Protein AF-A0A401FRZ7-F1 (afdb_monomer_lite)

Structure (mmCIF, N/CA/C/O backbone):
data_AF-A0A401FRZ7-F1
#
_entry.id   AF-A0A401FRZ7-F1
#
loop_
_atom_site.group_PDB
_atom_site.id
_atom_site.type_symbol
_atom_site.label_atom_id
_atom_site.label_alt_id
_atom_site.label_comp_id
_atom_site.label_asym_id
_atom_site.label_entity_id
_atom_site.label_seq_id
_atom_site.pdbx_PDB_ins_code
_atom_site.Cartn_x
_atom_site.Cartn_y
_atom_site.Cartn_z
_atom_site.occupancy
_atom_site.B_iso_or_equiv
_atom_site.auth_seq_id
_atom_site.auth_comp_id
_atom_site.auth_asym_id
_atom_site.auth_atom_id
_atom_site.pdbx_PDB_model_num
ATOM 1 N N . MET A 1 1 ? -18.615 10.855 12.761 1.00 53.75 1 MET A N 1
ATOM 2 C CA . MET A 1 1 ? -19.763 10.288 13.495 1.00 53.75 1 MET A CA 1
ATOM 3 C C . MET A 1 1 ? -20.696 9.626 12.482 1.00 53.75 1 MET A C 1
ATOM 5 O O . MET A 1 1 ? -20.768 10.148 11.378 1.00 53.75 1 MET A O 1
ATOM 9 N N . ASN A 1 2 ? -21.299 8.459 12.745 1.00 65.88 2 ASN A N 1
ATOM 10 C CA . ASN A 1 2 ? -22.330 7.917 11.853 1.00 65.88 2 ASN A CA 1
ATOM 11 C C . ASN A 1 2 ? -23.635 8.550 12.305 1.00 65.88 2 ASN A C 1
ATOM 13 O O . ASN A 1 2 ? -24.289 8.039 13.215 1.00 65.88 2 ASN A O 1
ATOM 17 N N . ASP A 1 3 ? -23.945 9.697 11.714 1.00 63.53 3 ASP A N 1
ATOM 18 C CA . ASP A 1 3 ? -25.036 10.557 12.163 1.00 63.53 3 ASP A CA 1
ATOM 19 C C . ASP A 1 3 ? -26.367 9.797 12.200 1.00 63.53 3 ASP A C 1
ATOM 21 O O . ASP A 1 3 ? -27.152 9.983 13.121 1.00 63.53 3 ASP A O 1
ATOM 25 N N . ALA A 1 4 ? -26.576 8.841 11.288 1.00 69.62 4 ALA A N 1
ATOM 26 C CA . ALA A 1 4 ? -27.778 8.012 11.259 1.00 69.62 4 ALA A CA 1
ATOM 27 C C . ALA A 1 4 ? -27.988 7.182 12.541 1.00 69.62 4 ALA A C 1
ATOM 29 O O . ALA A 1 4 ? -29.116 7.066 13.009 1.00 69.62 4 ALA A O 1
ATOM 30 N N . VAL A 1 5 ? -26.922 6.625 13.129 1.00 71.88 5 VAL A N 1
ATOM 31 C CA . VAL A 1 5 ? -27.031 5.792 14.343 1.00 71.88 5 VAL A CA 1
ATOM 32 C C . VAL A 1 5 ? -27.276 6.655 15.575 1.00 71.88 5 VAL A C 1
ATOM 34 O O . VAL A 1 5 ? -28.075 6.282 16.423 1.00 71.88 5 VAL A O 1
ATOM 37 N N . ILE A 1 6 ? -26.641 7.824 15.656 1.00 68.25 6 ILE A N 1
ATOM 38 C CA . ILE A 1 6 ? -26.799 8.734 16.800 1.00 68.25 6 ILE A CA 1
ATOM 39 C C . ILE A 1 6 ? -28.136 9.478 16.767 1.00 68.25 6 ILE A C 1
ATOM 41 O O . ILE A 1 6 ? -28.713 9.753 17.816 1.00 68.25 6 ILE A O 1
ATOM 45 N N . ILE A 1 7 ? -28.665 9.762 15.574 1.00 71.31 7 ILE A N 1
ATOM 46 C CA . ILE A 1 7 ? -30.027 10.282 15.419 1.00 71.31 7 ILE A CA 1
ATOM 47 C C . ILE A 1 7 ? -31.058 9.224 15.845 1.00 71.31 7 ILE A C 1
ATOM 49 O O . ILE A 1 7 ? -32.055 9.577 16.473 1.00 71.31 7 ILE A O 1
ATOM 53 N N . ALA A 1 8 ? -30.825 7.946 15.524 1.00 76.19 8 ALA A N 1
ATOM 54 C CA . ALA A 1 8 ? -31.737 6.851 15.856 1.00 76.19 8 ALA A CA 1
ATOM 55 C C . ALA A 1 8 ? -31.678 6.425 17.336 1.00 76.19 8 ALA A C 1
ATOM 57 O O . ALA A 1 8 ? -32.721 6.146 17.923 1.00 76.19 8 ALA A O 1
ATOM 58 N N . ASP A 1 9 ? -30.489 6.399 17.946 1.00 75.50 9 ASP A N 1
ATOM 59 C CA . ASP A 1 9 ? -30.281 6.039 19.351 1.00 75.50 9 ASP A CA 1
ATOM 60 C C . ASP A 1 9 ? -29.403 7.078 20.068 1.00 75.50 9 ASP A C 1
ATOM 62 O O . ASP A 1 9 ? -28.190 7.172 19.863 1.00 75.50 9 ASP A O 1
ATOM 66 N N . LYS A 1 10 ? -30.024 7.835 20.981 1.00 72.25 10 LYS A N 1
ATOM 67 C CA . LYS A 1 10 ? -29.353 8.856 21.804 1.00 72.25 10 LYS A CA 1
ATOM 68 C C . LYS A 1 10 ? -28.346 8.265 22.801 1.00 72.25 10 LYS A C 1
ATOM 70 O O . LYS A 1 10 ? -27.553 9.023 23.355 1.00 72.25 10 LYS A O 1
ATOM 75 N N . LYS A 1 11 ? -28.385 6.951 23.052 1.00 76.75 11 LYS A N 1
ATOM 76 C CA . LYS A 1 11 ? -27.448 6.225 23.923 1.00 76.75 11 LYS A CA 1
ATOM 77 C C . LYS A 1 11 ? -26.335 5.515 23.146 1.00 76.75 11 LYS A C 1
ATOM 79 O O . LYS A 1 11 ? -25.547 4.790 23.752 1.00 76.75 11 LYS A O 1
ATOM 84 N N . ALA A 1 12 ? -26.245 5.712 21.829 1.00 70.81 12 ALA A N 1
ATOM 85 C CA . ALA A 1 12 ? -25.250 5.039 21.007 1.00 70.81 12 ALA A CA 1
ATOM 86 C C . ALA A 1 12 ? -23.816 5.322 21.489 1.00 70.81 12 ALA A C 1
ATOM 88 O O . ALA A 1 12 ? -23.416 6.470 21.702 1.00 70.81 12 ALA A O 1
ATOM 89 N N . VAL A 1 13 ? -23.021 4.259 21.621 1.00 74.12 13 VAL A N 1
ATOM 90 C CA . VAL A 1 13 ? -21.648 4.328 22.140 1.00 74.12 13 VAL A CA 1
ATOM 91 C C . VAL A 1 13 ? -20.653 4.118 20.995 1.00 74.12 13 VAL A C 1
ATOM 93 O O . VAL A 1 13 ? -20.889 3.259 20.137 1.00 74.12 13 VAL A O 1
ATOM 96 N N . PRO A 1 14 ? -19.533 4.867 20.940 1.00 72.25 14 PRO A N 1
ATOM 97 C CA . PRO A 1 14 ? -18.500 4.656 19.935 1.00 72.25 14 PRO A CA 1
ATOM 98 C C . PRO A 1 14 ? -17.934 3.234 19.973 1.00 72.25 14 PRO A C 1
ATOM 100 O O . PRO A 1 14 ? -17.649 2.682 21.036 1.00 72.25 14 PRO A O 1
ATOM 103 N N . VAL A 1 15 ? -17.711 2.654 18.797 1.00 74.25 15 VAL A N 1
ATOM 104 C CA . VAL A 1 15 ? -17.129 1.317 18.672 1.00 74.25 15 VAL A CA 1
ATOM 105 C C . VAL A 1 15 ? -15.650 1.358 19.042 1.00 74.25 15 VAL A C 1
ATOM 107 O O . VAL A 1 15 ? -14.879 2.164 18.512 1.00 74.25 15 VAL A O 1
ATOM 110 N N . THR A 1 16 ? -15.246 0.445 19.925 1.00 76.50 16 THR A N 1
ATOM 111 C CA . THR A 1 16 ? -13.867 0.348 20.423 1.00 76.50 16 THR A CA 1
ATOM 112 C C . THR A 1 16 ? -12.890 -0.125 19.351 1.00 76.50 16 THR A C 1
ATOM 114 O O . THR A 1 16 ? -11.777 0.382 19.280 1.00 76.50 16 THR A O 1
ATOM 117 N N . HIS A 1 17 ? -13.304 -1.047 18.481 1.00 78.50 17 HIS A N 1
ATOM 118 C CA . HIS A 1 17 ? -12.471 -1.594 17.414 1.00 78.50 17 HIS A CA 1
ATOM 119 C C . HIS A 1 17 ? -13.287 -1.789 16.147 1.00 78.50 17 HIS A C 1
ATOM 121 O O . HIS A 1 17 ? -14.392 -2.326 16.180 1.00 78.50 17 HIS A O 1
ATOM 127 N N . TYR A 1 18 ? -12.720 -1.416 15.008 1.00 80.62 18 TYR A N 1
ATOM 128 C CA . TYR A 1 18 ? -13.367 -1.625 13.721 1.00 80.62 18 TYR A CA 1
ATOM 129 C C . TYR A 1 18 ? -12.354 -2.050 12.663 1.00 80.62 18 TYR A C 1
ATOM 131 O O . TYR A 1 18 ? -11.147 -1.814 12.766 1.00 80.62 18 TYR A O 1
ATOM 139 N N . ILE A 1 19 ? -12.855 -2.713 11.623 1.00 84.00 19 ILE A N 1
ATOM 140 C CA . ILE A 1 19 ? -12.061 -3.076 10.454 1.00 84.00 19 ILE A CA 1
ATOM 141 C C . ILE A 1 19 ? -12.389 -2.079 9.354 1.00 84.00 19 ILE A C 1
ATOM 143 O O . ILE A 1 19 ? -13.517 -2.015 8.869 1.00 84.00 19 ILE A O 1
ATOM 147 N N . LYS A 1 20 ? -11.386 -1.312 8.934 1.00 84.81 20 LYS A N 1
ATOM 148 C CA . LYS A 1 20 ? -11.497 -0.443 7.768 1.00 84.81 20 LYS A CA 1
ATOM 149 C C . LYS A 1 20 ? -11.024 -1.201 6.540 1.00 84.81 20 LYS A C 1
ATOM 151 O O . LYS A 1 20 ? -9.839 -1.519 6.429 1.00 84.81 20 LYS A O 1
ATOM 156 N N . SER A 1 21 ? -11.938 -1.448 5.611 1.00 88.31 21 SER A N 1
ATOM 157 C CA . SER A 1 21 ? -11.648 -2.091 4.330 1.00 88.31 21 SER A CA 1
ATOM 158 C C . SER A 1 21 ? -11.779 -1.101 3.180 1.00 88.31 21 SER A C 1
ATOM 160 O O . SER A 1 21 ? -12.708 -0.297 3.136 1.00 88.31 21 SER A O 1
ATOM 162 N N . LYS A 1 22 ? -10.848 -1.157 2.227 1.00 87.62 22 LYS A N 1
ATOM 163 C CA . LYS 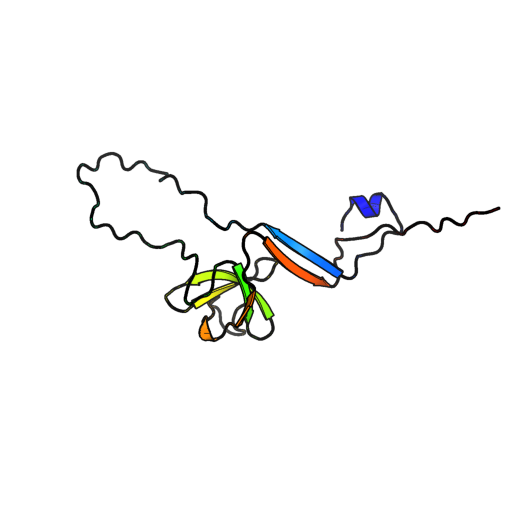A 1 22 ? -10.898 -0.372 0.989 1.00 87.62 22 LYS A CA 1
ATOM 164 C C . LYS A 1 22 ? -10.788 -1.294 -0.217 1.00 87.62 22 LYS A C 1
ATOM 166 O O . LYS A 1 22 ? -9.854 -2.092 -0.318 1.00 87.62 22 LYS A O 1
ATOM 171 N N . HIS A 1 23 ? -11.721 -1.142 -1.154 1.00 89.25 23 HIS A N 1
ATOM 172 C CA . HIS A 1 23 ? -11.638 -1.789 -2.458 1.00 89.25 23 HIS A CA 1
ATOM 173 C C . HIS A 1 23 ? -10.606 -1.071 -3.324 1.00 89.25 23 HIS A C 1
ATOM 175 O O . HIS A 1 23 ? -10.649 0.145 -3.510 1.00 89.25 23 HIS A O 1
ATOM 181 N N . ILE A 1 24 ? -9.671 -1.842 -3.863 1.00 85.31 24 ILE A N 1
ATOM 182 C CA . ILE A 1 24 ? -8.551 -1.354 -4.660 1.00 85.31 24 ILE A CA 1
ATOM 183 C C . ILE A 1 24 ? -8.671 -1.839 -6.099 1.00 85.31 24 ILE A C 1
ATOM 185 O O . ILE A 1 24 ? -9.045 -2.977 -6.388 1.00 85.31 24 ILE A O 1
ATOM 189 N N . GLN A 1 25 ? -8.290 -0.974 -7.035 1.00 76.56 25 GLN A N 1
ATOM 190 C CA . GLN A 1 25 ? -8.169 -1.380 -8.428 1.00 76.56 25 GLN A CA 1
ATOM 191 C C . GLN A 1 25 ? -6.877 -2.182 -8.622 1.00 76.56 25 GLN A C 1
ATOM 193 O O . GLN A 1 25 ? -5.768 -1.654 -8.511 1.00 76.56 25 GLN A O 1
ATOM 198 N N . THR A 1 26 ? -7.029 -3.465 -8.952 1.00 69.19 26 THR A N 1
ATOM 199 C CA . THR A 1 26 ? -5.922 -4.373 -9.302 1.00 69.19 26 THR A CA 1
ATOM 200 C C . THR A 1 26 ? -5.325 -4.068 -10.670 1.00 69.19 26 THR A C 1
ATOM 202 O O . THR A 1 26 ? 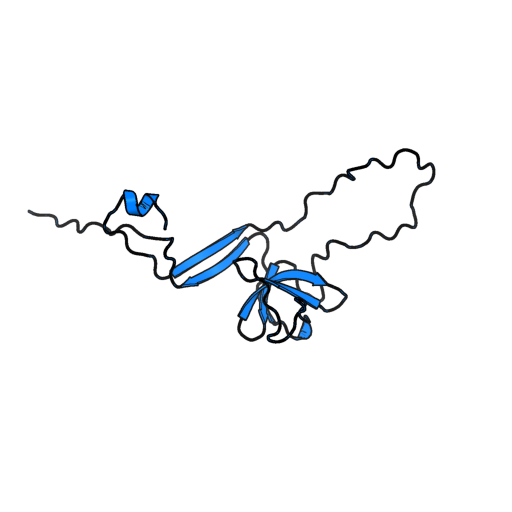-4.143 -4.308 -10.913 1.00 69.19 26 THR A O 1
ATOM 205 N N . ARG A 1 27 ? -6.144 -3.527 -11.575 1.00 69.88 27 ARG A N 1
ATOM 206 C CA . ARG A 1 27 ? -5.779 -3.153 -12.941 1.00 69.88 27 ARG A CA 1
ATOM 207 C C . ARG A 1 27 ? -6.225 -1.719 -13.183 1.00 69.88 27 ARG A C 1
ATOM 209 O O . ARG A 1 27 ? -7.318 -1.332 -12.780 1.00 69.88 27 ARG A O 1
ATOM 216 N N . LYS A 1 28 ? -5.397 -0.927 -13.861 1.00 62.91 28 LYS A N 1
ATOM 217 C CA . LYS A 1 28 ? -5.845 0.374 -14.367 1.00 62.91 28 LYS A CA 1
ATOM 218 C C . LYS A 1 28 ? -6.831 0.113 -15.511 1.00 62.91 28 LYS A C 1
ATOM 220 O O . LYS A 1 28 ? -6.590 -0.792 -16.311 1.00 62.91 28 LYS A O 1
ATOM 225 N N . ARG A 1 29 ? -7.898 0.912 -15.613 1.00 54.06 29 ARG A N 1
ATOM 226 C CA . ARG A 1 29 ? -8.727 0.968 -16.830 1.00 54.06 29 ARG A CA 1
ATOM 227 C C . ARG A 1 29 ? -7.792 1.196 -18.021 1.00 54.06 29 ARG A C 1
ATOM 229 O O . ARG A 1 29 ? -6.875 2.017 -17.916 1.00 54.06 29 ARG A O 1
ATOM 236 N N . SER A 1 30 ? -7.961 0.440 -19.103 1.00 54.22 30 SER A N 1
ATOM 237 C CA . SER A 1 30 ? -7.177 0.639 -20.322 1.00 54.22 30 SER A CA 1
ATOM 238 C C . SER A 1 30 ? -7.260 2.109 -20.723 1.00 54.22 30 SER A C 1
ATOM 240 O O . SER A 1 30 ? -8.356 2.614 -20.968 1.00 54.22 30 SER A O 1
ATOM 242 N N . LEU A 1 31 ? -6.116 2.792 -20.772 1.00 51.75 31 LEU A N 1
ATOM 243 C CA . LEU A 1 31 ? -6.018 4.078 -21.450 1.00 51.75 31 LEU A CA 1
ATOM 244 C C . LEU A 1 31 ? -6.371 3.795 -22.912 1.00 51.75 31 LEU A C 1
ATOM 246 O O . LEU A 1 31 ? -5.577 3.176 -23.616 1.00 51.75 31 LEU A O 1
ATOM 250 N N . HIS A 1 32 ? -7.569 4.184 -23.344 1.00 52.66 32 HIS A N 1
ATOM 251 C CA . HIS A 1 32 ? -7.759 4.455 -24.762 1.00 52.66 32 HIS A CA 1
ATOM 252 C C . HIS A 1 32 ? -6.808 5.615 -25.057 1.00 52.66 32 HIS A C 1
ATOM 254 O O . HIS A 1 32 ? -6.761 6.574 -24.279 1.00 52.66 32 HIS A O 1
ATOM 260 N N . GLU A 1 33 ? -5.951 5.483 -26.072 1.00 48.69 33 GLU A N 1
ATOM 261 C CA . GLU A 1 33 ? -5.091 6.598 -26.465 1.00 48.69 33 GLU A CA 1
ATOM 262 C C . GLU A 1 33 ? -6.021 7.777 -2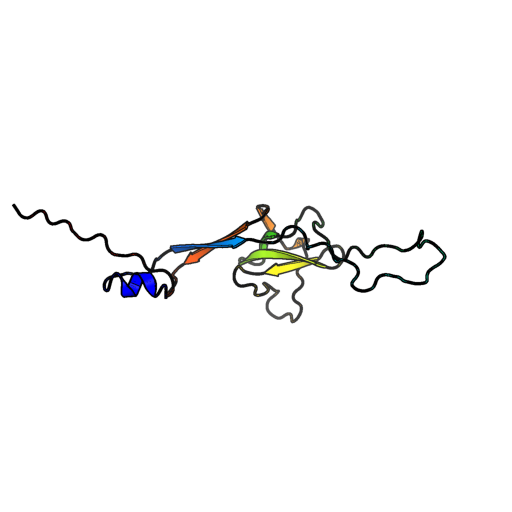6.782 1.00 48.69 33 GLU A C 1
ATOM 264 O O . GLU A 1 33 ? -6.801 7.706 -27.726 1.00 48.69 33 GLU A O 1
ATOM 269 N N . ALA A 1 34 ? -5.999 8.823 -25.943 1.00 51.88 34 ALA A N 1
ATOM 270 C CA . ALA A 1 34 ? -6.898 9.976 -26.068 1.00 51.88 34 ALA A CA 1
ATOM 271 C C . ALA A 1 34 ? -6.742 10.687 -27.426 1.00 51.88 34 ALA A C 1
ATOM 273 O O . ALA A 1 34 ? -7.635 11.393 -27.877 1.00 51.88 34 ALA A O 1
ATOM 274 N N . THR A 1 35 ? -5.617 10.451 -28.097 1.00 52.69 35 THR A N 1
ATOM 275 C CA . THR A 1 35 ? -5.351 10.820 -29.480 1.00 52.69 35 THR A CA 1
ATOM 276 C C . THR A 1 35 ? -5.165 9.555 -30.310 1.00 52.69 35 THR A C 1
ATOM 278 O O . THR A 1 35 ? -4.158 8.856 -30.184 1.00 52.69 35 THR A O 1
ATOM 281 N N . ALA A 1 36 ? -6.114 9.273 -31.207 1.00 58.97 36 ALA A N 1
ATOM 282 C CA . ALA A 1 36 ? -5.879 8.328 -32.292 1.00 58.97 36 ALA A CA 1
ATOM 283 C C . ALA A 1 36 ? -4.658 8.811 -33.088 1.00 58.97 36 ALA A C 1
ATOM 285 O O . ALA A 1 36 ? -4.590 9.980 -33.475 1.00 58.97 36 ALA A O 1
ATOM 286 N N . ARG A 1 37 ? -3.674 7.936 -33.326 1.00 60.72 37 ARG A N 1
ATOM 287 C CA . ARG A 1 37 ? -2.443 8.286 -34.057 1.00 60.72 37 ARG A CA 1
ATOM 288 C C . ARG A 1 37 ? -2.726 8.431 -35.555 1.00 60.72 37 ARG A C 1
ATOM 290 O O . ARG A 1 37 ? -2.317 7.603 -36.365 1.00 60.72 37 ARG A O 1
ATOM 297 N N . LYS A 1 38 ? -3.474 9.468 -35.923 1.00 55.50 38 LYS A N 1
ATOM 298 C CA . LYS A 1 38 ? -3.816 9.795 -37.306 1.00 55.50 38 LYS A CA 1
ATOM 299 C C . LYS A 1 38 ? -2.537 10.198 -38.051 1.00 55.50 38 LYS A C 1
ATOM 301 O O . LYS A 1 38 ? -1.800 11.060 -37.586 1.00 55.50 38 LYS A O 1
ATOM 306 N N . GLY A 1 39 ? -2.271 9.562 -39.195 1.00 64.12 39 GLY A N 1
ATOM 307 C CA . GLY A 1 39 ? -1.243 9.997 -40.154 1.00 64.12 39 GLY A CA 1
ATOM 308 C C . GLY A 1 39 ? 0.072 9.209 -40.194 1.00 64.12 39 GLY A C 1
ATOM 309 O O . GLY A 1 39 ? 0.945 9.554 -40.988 1.00 64.12 39 GLY A O 1
ATOM 310 N N . ARG A 1 40 ? 0.254 8.139 -39.407 1.00 62.94 40 ARG A N 1
ATOM 311 C CA . ARG A 1 40 ? 1.503 7.359 -39.459 1.00 62.94 40 ARG A CA 1
ATOM 312 C C . ARG A 1 40 ? 1.405 6.178 -40.427 1.00 62.94 40 ARG A C 1
ATOM 314 O O . ARG A 1 40 ? 0.676 5.230 -40.169 1.00 62.94 40 ARG A O 1
ATOM 321 N N . LYS A 1 41 ? 2.183 6.226 -41.515 1.00 68.94 41 LYS A N 1
ATOM 322 C CA . LYS A 1 41 ? 2.203 5.196 -42.574 1.00 68.94 41 LYS A CA 1
ATOM 323 C C . LYS A 1 41 ? 3.025 3.942 -42.230 1.00 68.94 41 LYS A C 1
ATOM 325 O O . LYS A 1 41 ? 2.873 2.927 -42.894 1.00 68.94 41 LYS A O 1
ATOM 330 N N . ILE A 1 42 ? 3.884 3.995 -41.203 1.00 70.38 42 ILE A N 1
ATOM 331 C CA . ILE A 1 42 ? 4.803 2.899 -40.846 1.00 70.38 42 ILE A CA 1
ATOM 332 C C . ILE A 1 42 ? 4.482 2.366 -39.436 1.00 70.38 42 ILE A C 1
ATOM 334 O O . ILE A 1 42 ? 4.426 3.160 -38.486 1.00 70.38 42 ILE A O 1
ATOM 338 N N . PRO A 1 43 ? 4.295 1.040 -39.268 1.00 66.69 43 PRO A N 1
ATOM 339 C CA . PRO A 1 43 ? 4.009 0.428 -37.975 1.00 66.69 43 PRO A CA 1
ATOM 340 C C . PRO A 1 43 ? 5.216 0.521 -37.036 1.00 66.69 43 PRO A C 1
ATOM 342 O O . PRO A 1 43 ? 6.358 0.272 -37.418 1.00 66.69 43 PRO A O 1
ATOM 345 N N . ASN A 1 44 ? 4.965 0.843 -35.767 1.00 63.81 44 ASN A N 1
ATOM 346 C CA . ASN A 1 44 ? 6.019 1.062 -34.779 1.00 63.81 44 ASN A CA 1
ATOM 347 C C . ASN A 1 44 ? 6.515 -0.272 -34.186 1.00 63.81 44 ASN A C 1
ATOM 349 O O . ASN A 1 44 ? 6.244 -0.584 -33.029 1.00 63.81 44 ASN A O 1
ATOM 353 N N . ARG A 1 45 ? 7.216 -1.080 -34.994 1.00 72.69 45 ARG A N 1
ATOM 354 C CA . ARG A 1 45 ? 7.683 -2.428 -34.609 1.00 72.69 45 ARG A CA 1
ATOM 355 C C . ARG A 1 45 ? 8.762 -2.424 -33.518 1.00 72.69 45 ARG A C 1
ATOM 357 O O . ARG A 1 45 ? 8.856 -3.378 -32.759 1.00 72.69 45 ARG A O 1
ATOM 364 N N . THR A 1 46 ? 9.543 -1.351 -33.408 1.00 75.62 46 THR A N 1
ATOM 365 C CA . THR A 1 46 ? 10.691 -1.249 -32.486 1.00 75.62 46 THR A CA 1
ATOM 366 C C . THR A 1 46 ? 10.403 -0.439 -31.220 1.00 75.62 46 THR A C 1
ATOM 368 O O . THR A 1 46 ? 11.264 -0.324 -30.348 1.00 75.62 46 THR A O 1
ATOM 371 N N . GLN A 1 47 ? 9.205 0.143 -31.076 1.00 63.00 47 GLN A N 1
ATOM 372 C CA . GLN A 1 47 ? 8.909 0.999 -29.927 1.00 63.00 47 GLN A CA 1
ATOM 373 C C . GLN A 1 47 ? 8.819 0.171 -28.641 1.00 63.00 47 GLN A C 1
ATOM 375 O O . GLN A 1 47 ? 7.838 -0.535 -28.398 1.00 63.00 47 GLN A O 1
ATOM 380 N N . LYS A 1 48 ? 9.811 0.335 -27.762 1.00 65.31 48 LYS A N 1
ATOM 381 C CA . LYS A 1 48 ? 9.786 -0.226 -26.411 1.00 65.31 48 LYS A CA 1
ATOM 382 C C . LYS A 1 48 ? 8.620 0.385 -25.631 1.00 65.31 48 LYS A C 1
ATOM 384 O O . LYS A 1 48 ? 8.595 1.587 -25.357 1.00 65.31 48 LYS A O 1
ATOM 389 N N . ARG A 1 49 ? 7.630 -0.434 -25.266 1.00 61.59 49 ARG A N 1
ATOM 390 C CA . ARG A 1 49 ? 6.553 0.007 -24.371 1.00 61.59 49 ARG A CA 1
ATOM 391 C C . ARG A 1 49 ? 7.144 0.242 -22.984 1.00 61.59 49 ARG A C 1
ATOM 393 O O . ARG A 1 49 ? 7.643 -0.693 -22.363 1.00 61.59 49 ARG A O 1
ATOM 400 N N . ASN A 1 50 ? 7.063 1.471 -22.479 1.00 64.25 50 ASN A N 1
ATOM 401 C CA . ASN A 1 50 ? 7.397 1.730 -21.081 1.00 64.25 50 ASN A CA 1
ATOM 402 C C . ASN A 1 50 ? 6.411 0.973 -20.185 1.00 64.25 50 ASN A C 1
ATOM 404 O O . ASN A 1 50 ? 5.197 1.174 -20.278 1.00 64.25 50 ASN A O 1
ATOM 408 N N . CYS A 1 51 ? 6.934 0.125 -19.300 1.00 67.44 51 CYS A N 1
ATOM 409 C CA . CYS A 1 51 ? 6.172 -0.628 -18.307 1.00 67.44 51 CYS A CA 1
ATOM 410 C C . CYS A 1 51 ? 5.697 0.287 -17.164 1.00 67.44 51 CYS A C 1
ATOM 412 O O . CYS A 1 51 ? 5.983 0.061 -15.995 1.00 67.44 51 CYS A O 1
ATOM 414 N N . LYS A 1 52 ? 4.927 1.333 -17.498 1.00 66.50 52 LYS A N 1
ATOM 415 C CA . LYS A 1 52 ? 4.426 2.348 -16.551 1.00 66.50 52 LYS A CA 1
ATOM 416 C C . LYS A 1 52 ? 3.587 1.758 -15.402 1.00 66.50 52 LYS A C 1
ATOM 418 O O . LYS A 1 52 ? 3.338 2.442 -14.418 1.00 66.50 52 LYS A O 1
ATOM 423 N N . ASN A 1 53 ? 3.162 0.498 -15.514 1.00 69.94 53 ASN A N 1
ATOM 424 C CA . ASN A 1 53 ? 2.329 -0.203 -14.543 1.00 69.94 53 ASN A CA 1
ATOM 425 C C . ASN A 1 53 ? 2.997 -1.503 -14.077 1.00 69.94 53 ASN A C 1
ATOM 427 O O . ASN A 1 53 ? 2.540 -2.595 -14.408 1.00 69.94 53 ASN A O 1
ATOM 431 N N . VAL A 1 54 ? 4.076 -1.391 -13.304 1.00 84.75 54 VAL A N 1
ATOM 432 C CA . VAL A 1 54 ? 4.665 -2.553 -12.625 1.00 84.75 54 VAL A CA 1
ATOM 433 C C . VAL A 1 54 ? 3.675 -3.042 -11.559 1.00 84.75 54 VAL A C 1
ATOM 435 O O . VAL A 1 54 ? 3.322 -2.299 -10.636 1.00 84.75 54 VAL A O 1
ATOM 438 N N . SER A 1 55 ? 3.171 -4.267 -11.729 1.00 86.56 55 SER A N 1
ATOM 439 C CA . SER A 1 55 ? 2.231 -4.922 -10.806 1.00 86.56 55 SER A CA 1
ATOM 440 C C . SER A 1 55 ? 2.930 -5.803 -9.776 1.00 86.56 55 SER A C 1
ATOM 442 O O . SER A 1 55 ? 2.366 -6.047 -8.712 1.00 86.56 55 SER A O 1
ATOM 444 N N . ALA A 1 56 ? 4.146 -6.260 -10.076 1.00 91.38 56 ALA A N 1
ATOM 445 C CA . ALA A 1 56 ? 4.967 -7.068 -9.192 1.00 91.38 56 ALA A CA 1
ATOM 446 C C . ALA A 1 56 ? 6.457 -6.787 -9.422 1.00 91.38 56 ALA A C 1
ATOM 448 O O . ALA A 1 56 ? 6.874 -6.544 -10.554 1.00 91.38 56 ALA A O 1
ATOM 449 N N . LEU A 1 57 ? 7.250 -6.832 -8.354 1.00 93.31 57 LEU A N 1
ATOM 450 C CA . LEU A 1 57 ? 8.697 -6.638 -8.386 1.00 93.31 57 LEU A CA 1
ATOM 451 C C . LEU A 1 57 ? 9.351 -7.467 -7.277 1.00 93.31 57 LEU A C 1
ATOM 453 O O . LEU A 1 57 ? 8.953 -7.372 -6.120 1.00 93.31 57 LEU A O 1
ATOM 457 N N . LYS A 1 58 ? 10.363 -8.274 -7.624 1.00 93.12 58 LYS A N 1
ATOM 458 C CA . LYS A 1 58 ? 11.131 -9.108 -6.674 1.00 93.12 58 LYS A CA 1
ATOM 459 C C . LYS A 1 58 ? 10.254 -9.934 -5.713 1.00 93.12 58 LYS A C 1
ATOM 461 O O . LYS A 1 58 ? 10.506 -9.983 -4.517 1.00 93.12 58 LYS A O 1
ATOM 466 N N . GLY A 1 59 ? 9.190 -10.547 -6.234 1.00 93.00 59 GLY A N 1
ATOM 467 C CA . GLY A 1 59 ? 8.263 -11.374 -5.448 1.00 93.00 59 GLY A CA 1
ATOM 468 C C . GLY A 1 59 ? 7.185 -10.602 -4.677 1.00 93.00 59 GLY A C 1
ATOM 469 O O . GLY A 1 59 ? 6.219 -11.220 -4.230 1.00 93.00 59 GLY A O 1
ATOM 470 N N . PHE A 1 60 ? 7.287 -9.275 -4.583 1.00 94.7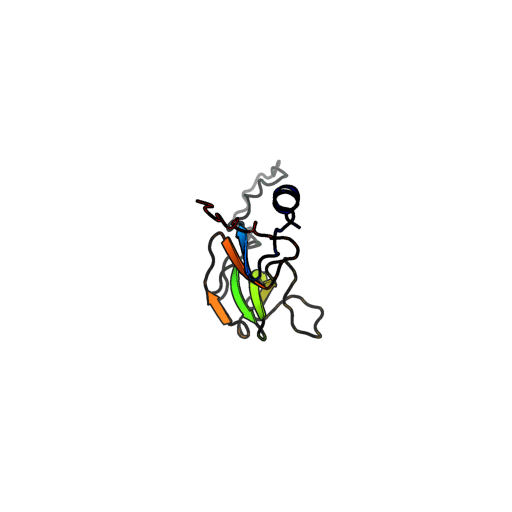5 60 PHE A N 1
ATOM 471 C CA . PHE A 1 60 ? 6.232 -8.414 -4.052 1.00 94.75 60 PHE A CA 1
ATOM 472 C C . PHE A 1 60 ? 5.224 -8.067 -5.137 1.00 94.75 60 PHE A C 1
ATOM 474 O O . PHE A 1 60 ? 5.583 -7.918 -6.307 1.00 94.75 60 PHE A O 1
ATOM 481 N N . ARG A 1 61 ? 3.966 -7.885 -4.747 1.00 93.06 61 ARG A N 1
ATOM 482 C CA . ARG A 1 61 ? 2.880 -7.422 -5.611 1.00 93.06 61 ARG A CA 1
ATOM 483 C C . ARG A 1 61 ? 2.350 -6.086 -5.118 1.00 93.06 61 ARG A C 1
ATOM 485 O O . ARG A 1 61 ? 2.501 -5.714 -3.955 1.00 93.06 61 ARG A O 1
ATOM 492 N N . ARG A 1 62 ? 1.743 -5.330 -6.029 1.00 91.06 62 ARG A N 1
ATOM 493 C CA . ARG A 1 62 ? 1.012 -4.125 -5.650 1.00 91.06 62 ARG A CA 1
ATOM 494 C C . ARG A 1 62 ? -0.078 -4.524 -4.658 1.00 91.06 62 ARG A C 1
ATOM 496 O O . ARG A 1 62 ? -0.783 -5.500 -4.883 1.00 91.06 62 ARG A O 1
ATOM 503 N N . TRP A 1 63 ? -0.199 -3.726 -3.613 1.00 93.62 63 TRP A N 1
ATOM 504 C CA . TRP A 1 63 ? -1.107 -3.857 -2.488 1.00 93.62 63 TRP A CA 1
ATOM 505 C C . TRP A 1 63 ? -0.799 -4.979 -1.509 1.00 93.62 63 TRP A C 1
ATOM 507 O O . TRP A 1 63 ? -1.567 -5.136 -0.567 1.00 93.62 63 TRP A O 1
ATOM 517 N N . ASP A 1 64 ? 0.330 -5.684 -1.642 1.00 94.75 64 ASP A N 1
ATOM 518 C CA . ASP A 1 64 ? 0.811 -6.556 -0.566 1.00 94.75 64 ASP A CA 1
ATOM 519 C C . ASP A 1 64 ? 0.833 -5.779 0.757 1.00 94.75 64 ASP A C 1
ATOM 521 O O . ASP A 1 64 ? 1.331 -4.646 0.817 1.00 94.75 64 ASP A O 1
ATOM 525 N N . THR A 1 65 ? 0.297 -6.398 1.808 1.00 95.88 65 THR A N 1
ATOM 526 C CA . THR A 1 65 ? 0.454 -5.894 3.168 1.00 95.88 65 THR A CA 1
ATOM 527 C C . THR A 1 65 ? 1.872 -6.184 3.605 1.00 95.88 65 THR A C 1
ATOM 529 O O . THR A 1 65 ? 2.346 -7.327 3.578 1.00 95.88 65 THR A O 1
ATOM 532 N N . VAL A 1 66 ? 2.550 -5.136 4.036 1.00 96.69 66 VAL A N 1
ATOM 533 C CA . VAL A 1 66 ? 3.953 -5.180 4.398 1.00 96.69 66 VAL A CA 1
ATOM 534 C C . VAL A 1 66 ? 4.198 -4.492 5.725 1.00 96.69 66 VAL A C 1
ATOM 536 O O . VAL A 1 66 ? 3.468 -3.585 6.126 1.00 96.69 66 VAL A O 1
ATOM 539 N N . ARG A 1 67 ? 5.272 -4.909 6.390 1.00 96.38 67 ARG A N 1
ATOM 540 C CA . ARG A 1 67 ? 5.816 -4.244 7.566 1.00 96.38 67 ARG A CA 1
ATOM 541 C C . ARG A 1 67 ? 7.118 -3.547 7.205 1.00 96.38 67 ARG A C 1
ATOM 543 O O . ARG A 1 67 ? 8.016 -4.148 6.612 1.00 96.38 67 ARG A O 1
ATOM 550 N N . TYR A 1 68 ? 7.229 -2.284 7.594 1.00 95.38 68 TYR A N 1
ATOM 551 C CA . TYR A 1 68 ? 8.435 -1.485 7.439 1.00 95.38 68 TYR A CA 1
ATOM 552 C C . TYR A 1 68 ? 8.640 -0.621 8.683 1.00 95.38 68 TYR A C 1
ATOM 554 O O . TYR A 1 68 ? 7.764 0.155 9.053 1.00 95.38 68 TYR A O 1
ATOM 562 N N . LYS A 1 69 ? 9.798 -0.768 9.344 1.00 91.94 69 LYS A N 1
ATOM 563 C CA . LYS A 1 69 ? 10.146 -0.037 10.581 1.00 91.94 69 LYS A CA 1
ATOM 564 C C . LYS A 1 69 ? 9.046 -0.075 11.658 1.00 91.94 69 LYS A C 1
ATOM 566 O O . LYS A 1 69 ? 8.689 0.949 12.225 1.00 91.94 69 LYS A O 1
ATOM 571 N N . GLY A 1 70 ? 8.474 -1.256 11.894 1.00 91.88 70 GLY A N 1
ATOM 572 C CA . GLY A 1 70 ? 7.406 -1.460 12.882 1.00 91.88 70 GLY A CA 1
ATOM 573 C C . GLY A 1 70 ? 6.008 -1.020 12.430 1.00 91.88 70 GLY A C 1
ATOM 574 O O . GLY A 1 70 ? 5.029 -1.435 13.036 1.00 91.88 70 GLY A O 1
ATOM 575 N N . GLN A 1 71 ? 5.886 -0.269 11.334 1.00 93.44 71 GLN A N 1
ATOM 576 C CA . GLN A 1 71 ? 4.594 0.155 10.798 1.00 93.44 71 GLN A CA 1
ATOM 577 C C . GLN A 1 71 ? 4.082 -0.836 9.754 1.00 93.44 71 GLN A C 1
ATOM 579 O O . GLN A 1 71 ? 4.853 -1.360 8.945 1.00 93.44 71 GLN A O 1
ATOM 584 N N . THR A 1 72 ? 2.773 -1.075 9.766 1.00 95.00 72 THR A N 1
ATOM 585 C CA . THR A 1 72 ? 2.092 -1.898 8.761 1.00 95.00 72 THR A CA 1
ATOM 586 C C . THR A 1 72 ? 1.443 -0.991 7.723 1.00 95.00 72 THR A C 1
ATOM 588 O O . THR A 1 72 ? 0.807 0.000 8.072 1.00 95.00 72 THR A O 1
ATOM 591 N N . GLY A 1 73 ? 1.602 -1.329 6.449 1.00 95.00 73 GLY A N 1
ATOM 592 C CA . GLY A 1 73 ? 0.979 -0.611 5.345 1.00 95.00 73 GLY A CA 1
ATOM 593 C C . GLY A 1 73 ? 0.904 -1.461 4.087 1.00 95.00 73 GLY A C 1
ATOM 594 O O . GLY A 1 73 ? 1.145 -2.667 4.117 1.00 95.00 73 GLY A O 1
ATOM 595 N N . PHE A 1 74 ? 0.586 -0.819 2.971 1.00 95.56 74 PHE A N 1
ATOM 596 C CA . PHE A 1 74 ? 0.302 -1.481 1.703 1.00 95.56 74 PHE A CA 1
ATOM 597 C C . PHE A 1 74 ? 1.183 -0.923 0.589 1.00 95.56 74 PHE A C 1
ATOM 599 O O . PHE A 1 74 ? 1.373 0.292 0.490 1.00 95.56 74 PHE A O 1
ATOM 606 N N . ILE A 1 75 ? 1.704 -1.788 -0.284 1.00 95.12 75 ILE A N 1
ATOM 607 C CA . ILE A 1 75 ? 2.503 -1.339 -1.434 1.00 95.12 75 ILE A CA 1
ATOM 608 C C . ILE A 1 75 ? 1.604 -0.633 -2.460 1.00 95.12 75 ILE A C 1
ATOM 610 O O . ILE A 1 75 ? 0.832 -1.280 -3.159 1.00 95.12 75 ILE A O 1
ATOM 614 N N . SER A 1 76 ? 1.729 0.679 -2.644 1.00 92.81 76 SER A N 1
ATOM 615 C CA . SER A 1 76 ? 0.932 1.404 -3.650 1.00 92.81 76 SER A CA 1
ATOM 616 C C . SER A 1 76 ? 1.528 1.322 -5.061 1.00 92.81 76 SER A C 1
ATOM 618 O O . SER A 1 76 ? 0.809 1.394 -6.064 1.00 92.81 76 SER A O 1
ATOM 620 N N . GLY A 1 77 ? 2.841 1.114 -5.168 1.00 92.31 77 GLY A N 1
ATOM 621 C CA . GLY A 1 77 ? 3.534 0.989 -6.444 1.00 92.31 77 GLY A CA 1
ATOM 622 C C . GLY A 1 77 ? 5.024 0.711 -6.300 1.00 92.31 77 GLY A C 1
ATOM 623 O O . GLY A 1 77 ? 5.582 0.744 -5.205 1.00 92.31 77 GLY A O 1
ATOM 624 N N . PHE A 1 78 ? 5.669 0.454 -7.435 1.00 93.25 78 PHE A N 1
ATOM 625 C CA . PHE A 1 78 ? 7.099 0.173 -7.521 1.00 93.25 78 PHE A CA 1
ATOM 626 C C . PHE A 1 78 ? 7.831 1.289 -8.256 1.00 93.25 78 PHE A C 1
ATOM 628 O O . PHE A 1 78 ? 7.255 1.958 -9.115 1.00 93.25 78 PHE A O 1
ATOM 635 N N . THR A 1 79 ? 9.104 1.471 -7.922 1.00 91.25 79 THR A N 1
ATOM 636 C CA . THR A 1 79 ? 9.993 2.420 -8.592 1.00 91.25 79 THR A CA 1
ATOM 637 C C . THR A 1 79 ? 11.390 1.826 -8.745 1.00 91.25 79 THR A C 1
ATOM 639 O O . THR A 1 79 ? 11.892 1.127 -7.858 1.00 91.25 79 THR A O 1
ATOM 642 N N . GLY A 1 80 ? 12.010 2.076 -9.898 1.00 89.06 80 GLY A N 1
ATOM 643 C CA . GLY A 1 80 ? 13.281 1.460 -10.270 1.00 89.06 80 GLY A CA 1
ATOM 644 C C . GLY A 1 80 ? 13.222 -0.071 -10.253 1.00 89.06 80 GLY A C 1
ATOM 645 O O . GLY A 1 80 ? 12.206 -0.680 -10.583 1.00 89.06 80 GLY A O 1
ATOM 646 N N . THR A 1 81 ? 14.334 -0.695 -9.867 1.00 91.38 81 THR A N 1
ATOM 647 C CA . THR A 1 81 ? 14.513 -2.158 -9.878 1.00 91.38 81 THR A CA 1
ATOM 648 C C . THR A 1 81 ? 14.370 -2.806 -8.500 1.00 91.38 81 THR A C 1
ATOM 650 O O . THR A 1 81 ? 14.287 -4.029 -8.396 1.00 91.38 81 THR A O 1
ATOM 653 N N . SER A 1 82 ? 14.363 -2.018 -7.423 1.00 94.25 82 SER A N 1
ATOM 654 C CA . SER A 1 82 ? 14.452 -2.533 -6.048 1.00 94.25 82 SER A CA 1
ATOM 655 C C . SER A 1 82 ? 13.693 -1.713 -5.006 1.00 94.25 82 SER A C 1
ATOM 657 O O . SER A 1 82 ? 13.848 -1.975 -3.815 1.00 94.25 82 SER A O 1
ATOM 659 N N . SER A 1 83 ? 12.883 -0.737 -5.417 1.00 95.25 83 SER A N 1
ATOM 660 C CA . SER A 1 83 ? 12.179 0.153 -4.493 1.00 95.25 83 SER A CA 1
ATOM 661 C C . SER A 1 83 ? 10.666 0.129 -4.699 1.00 95.25 83 SER A C 1
ATOM 663 O O . SER A 1 83 ? 10.150 -0.213 -5.764 1.00 95.25 83 SER A O 1
ATOM 665 N N . CYS A 1 84 ? 9.944 0.504 -3.651 1.00 95.69 84 CYS A N 1
ATOM 666 C CA . CYS A 1 84 ? 8.493 0.594 -3.630 1.00 95.69 84 CYS A CA 1
ATOM 667 C C . CYS A 1 84 ? 8.017 1.827 -2.864 1.00 95.69 84 CYS A C 1
ATOM 669 O O . CYS A 1 84 ? 8.795 2.512 -2.199 1.00 95.69 84 CYS A O 1
ATOM 671 N N . TYR A 1 85 ? 6.724 2.096 -2.968 1.00 95.75 85 TYR A N 1
ATOM 672 C CA . TYR A 1 85 ? 6.012 3.055 -2.142 1.00 95.75 85 TYR A CA 1
ATOM 673 C C . TYR A 1 85 ? 5.052 2.305 -1.230 1.00 95.75 85 TYR A C 1
ATOM 675 O O . TYR A 1 85 ? 4.358 1.398 -1.688 1.00 95.75 85 TYR A O 1
ATOM 683 N N . ILE A 1 86 ? 4.997 2.706 0.037 1.00 96.06 86 ILE A N 1
ATOM 684 C CA . ILE A 1 86 ? 4.126 2.107 1.048 1.00 96.06 86 ILE A CA 1
ATOM 685 C C . ILE A 1 86 ? 3.181 3.192 1.552 1.00 96.06 86 ILE A C 1
ATOM 687 O O . ILE A 1 86 ? 3.631 4.304 1.833 1.00 96.06 86 ILE A O 1
ATOM 691 N N . VAL A 1 87 ? 1.892 2.878 1.654 1.00 94.94 87 VAL A N 1
ATOM 692 C CA . VAL A 1 87 ? 0.864 3.772 2.201 1.00 94.94 87 VAL A CA 1
ATOM 693 C C . VAL A 1 87 ? 0.128 3.124 3.371 1.00 94.94 87 VAL A C 1
ATOM 695 O O . VAL A 1 87 ? -0.009 1.901 3.410 1.00 94.94 87 VAL A O 1
ATOM 698 N N . ASN A 1 88 ? -0.341 3.929 4.322 1.00 92.69 88 ASN A N 1
ATOM 699 C CA . ASN A 1 88 ? -1.292 3.481 5.343 1.00 92.69 88 ASN A CA 1
ATOM 700 C C . ASN A 1 88 ? -2.705 3.319 4.733 1.00 92.69 88 ASN A C 1
ATOM 702 O O . ASN A 1 88 ? -2.916 3.579 3.543 1.00 92.69 88 ASN A O 1
ATOM 706 N N . VAL A 1 89 ? -3.690 2.897 5.536 1.00 87.88 89 VAL A N 1
ATOM 707 C CA . VAL A 1 89 ? -5.082 2.786 5.062 1.00 87.88 89 VAL A CA 1
ATOM 708 C C . VAL A 1 89 ? -5.679 4.138 4.655 1.00 87.88 89 VAL A C 1
ATOM 710 O O . VAL A 1 89 ? -6.550 4.165 3.789 1.00 87.88 89 VAL A O 1
ATOM 713 N N . GLU A 1 90 ? -5.210 5.261 5.203 1.00 86.81 90 GLU A N 1
ATOM 714 C CA . GLU A 1 90 ? -5.672 6.609 4.836 1.00 86.81 90 GLU A CA 1
ATOM 715 C C . GLU A 1 90 ? -5.101 7.110 3.503 1.00 86.81 90 GLU A C 1
ATOM 717 O O . GLU A 1 90 ? -5.742 7.912 2.828 1.00 86.81 90 GLU A O 1
ATOM 722 N N . GLY A 1 91 ? -3.985 6.541 3.045 1.00 88.25 91 GLY A N 1
ATOM 723 C CA . GLY A 1 91 ? -3.294 6.920 1.813 1.00 88.25 91 GLY A CA 1
ATOM 724 C C . GLY A 1 91 ? -2.002 7.713 2.036 1.00 88.25 91 GLY A C 1
ATOM 725 O O . GLY A 1 91 ? -1.329 8.055 1.060 1.00 88.25 91 GLY A O 1
ATOM 726 N N . ASP A 1 92 ? -1.613 7.963 3.287 1.00 92.56 92 ASP A N 1
ATOM 727 C CA . ASP A 1 92 ? -0.359 8.636 3.617 1.00 92.56 92 ASP A CA 1
ATOM 728 C C . ASP A 1 92 ? 0.833 7.708 3.437 1.00 92.56 92 ASP A C 1
ATOM 730 O O . ASP A 1 92 ? 0.784 6.515 3.738 1.00 92.56 92 ASP A O 1
ATOM 734 N N . TYR A 1 93 ? 1.946 8.275 2.978 1.00 95.06 93 TYR A N 1
ATOM 735 C CA . TYR A 1 93 ? 3.155 7.509 2.708 1.00 95.06 93 TYR A CA 1
ATOM 736 C C . TYR A 1 93 ? 3.911 7.156 3.989 1.00 95.06 93 TYR A C 1
ATOM 738 O O . TYR A 1 93 ? 4.369 8.039 4.717 1.00 95.06 93 TYR A O 1
ATOM 746 N N . ILE A 1 94 ? 4.175 5.863 4.171 1.00 94.19 94 ILE A N 1
ATOM 747 C CA . ILE A 1 94 ? 5.101 5.358 5.183 1.00 94.19 94 ILE A CA 1
ATOM 748 C C . ILE A 1 94 ? 6.514 5.454 4.605 1.00 94.19 94 ILE A C 1
ATOM 750 O O . ILE A 1 94 ? 6.927 4.661 3.757 1.00 94.19 94 ILE A O 1
ATOM 754 N N . ARG A 1 95 ? 7.258 6.467 5.048 1.00 92.50 95 ARG A N 1
ATOM 755 C CA . ARG A 1 95 ? 8.622 6.767 4.589 1.00 92.50 95 ARG A CA 1
ATOM 756 C C . ARG A 1 95 ? 9.633 6.645 5.719 1.00 92.50 95 ARG A C 1
ATOM 758 O O . ARG A 1 95 ? 9.288 6.515 6.888 1.00 92.50 95 ARG A O 1
ATOM 765 N N . ASN A 1 96 ? 10.912 6.689 5.364 1.00 88.69 96 ASN A N 1
ATOM 766 C CA . ASN A 1 96 ? 11.973 6.734 6.359 1.00 88.69 96 ASN A CA 1
ATOM 767 C C . ASN A 1 96 ? 11.906 8.066 7.145 1.00 88.69 96 ASN A C 1
ATOM 769 O O . ASN A 1 96 ? 11.944 9.117 6.494 1.00 88.69 96 ASN A O 1
ATOM 773 N N . PRO A 1 97 ? 11.828 8.056 8.493 1.00 85.25 97 PRO A N 1
ATOM 774 C CA . PRO A 1 97 ? 11.911 9.286 9.277 1.00 85.25 97 PRO A CA 1
ATOM 775 C C . PRO A 1 97 ? 13.2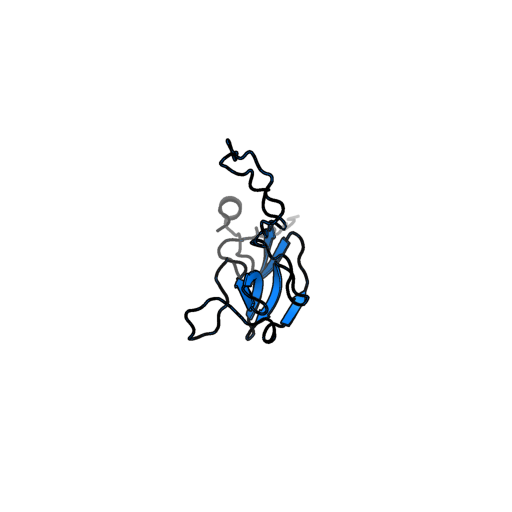05 10.042 8.942 1.00 85.25 97 PRO A C 1
ATOM 777 O O . PRO A 1 97 ? 14.267 9.440 8.781 1.00 85.25 97 PRO A O 1
ATOM 780 N N . GLY A 1 98 ? 13.097 11.357 8.747 1.00 85.75 98 GLY A N 1
ATOM 781 C CA . GLY A 1 98 ? 14.226 12.220 8.380 1.00 85.75 98 GLY A CA 1
ATOM 782 C C . GLY A 1 98 ? 14.603 12.237 6.892 1.00 85.75 98 GLY A C 1
ATOM 783 O O . GLY A 1 98 ? 15.550 12.922 6.512 1.00 85.75 98 GLY A O 1
ATOM 784 N N . LYS A 1 99 ? 13.889 11.521 6.010 1.00 87.94 99 LYS A N 1
ATOM 785 C CA . LYS A 1 99 ? 14.101 11.608 4.552 1.00 87.94 99 LYS A CA 1
ATOM 786 C C . LYS A 1 99 ? 12.890 12.224 3.853 1.00 87.94 99 LYS A C 1
ATOM 788 O O . LYS A 1 99 ? 11.743 11.885 4.133 1.00 87.94 99 LYS A O 1
ATOM 793 N N . LYS A 1 100 ? 13.150 13.106 2.881 1.00 90.19 100 LYS A N 1
ATOM 794 C CA . LYS A 1 100 ? 12.098 13.752 2.074 1.00 90.19 100 LYS A CA 1
ATOM 795 C C . LYS A 1 100 ? 11.440 12.777 1.093 1.00 90.19 100 LYS A C 1
ATOM 797 O O . LYS A 1 100 ? 10.240 12.880 0.840 1.00 90.19 100 LYS A O 1
ATOM 802 N N . TYR A 1 101 ? 12.209 11.830 0.552 1.00 91.88 101 TYR A N 1
ATOM 803 C CA . TYR A 1 101 ? 11.719 10.887 -0.451 1.00 91.88 101 TYR A CA 1
ATOM 804 C C . TYR A 1 101 ? 10.748 9.853 0.137 1.00 91.88 101 TYR A C 1
ATOM 806 O O . TYR A 1 101 ? 10.869 9.429 1.283 1.00 91.88 101 TYR A O 1
ATOM 814 N N . LYS A 1 102 ? 9.786 9.430 -0.690 1.00 95.00 102 LYS A N 1
ATOM 815 C CA . LYS A 1 102 ? 8.721 8.478 -0.325 1.00 95.00 102 LYS A CA 1
ATOM 816 C C . LYS A 1 102 ? 9.089 7.013 -0.581 1.00 95.00 102 LYS A C 1
ATOM 818 O O . LYS A 1 102 ? 8.387 6.117 -0.132 1.00 95.00 102 LYS A O 1
ATOM 823 N N . GLN A 1 103 ? 10.146 6.777 -1.355 1.00 94.38 103 GLN A N 1
ATOM 824 C CA . GLN A 1 103 ? 10.547 5.440 -1.785 1.00 94.38 103 GL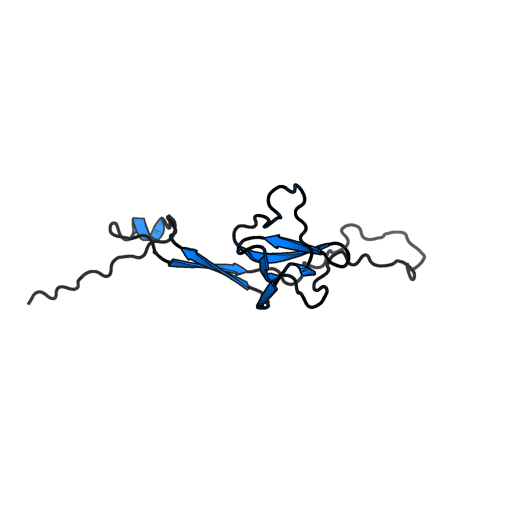N A CA 1
ATOM 825 C C . GLN A 1 103 ? 11.239 4.659 -0.665 1.00 94.38 103 GLN A C 1
ATOM 827 O O . GLN A 1 103 ? 12.044 5.205 0.093 1.00 94.38 103 GLN A O 1
ATOM 832 N N . VAL A 1 104 ? 10.944 3.367 -0.598 1.00 94.94 104 VAL A N 1
ATOM 833 C CA . VAL A 1 104 ? 11.484 2.418 0.372 1.00 94.94 104 VAL A CA 1
ATOM 834 C C . VAL A 1 104 ? 12.102 1.245 -0.382 1.00 94.94 104 VAL A C 1
ATOM 836 O O . VAL A 1 104 ? 11.499 0.705 -1.308 1.00 94.94 104 VAL A O 1
ATOM 839 N N . SER A 1 105 ? 13.313 0.848 0.008 1.00 95.31 105 SER A N 1
ATOM 840 C CA . SER A 1 105 ? 13.981 -0.320 -0.575 1.00 95.31 105 SER A CA 1
ATOM 841 C C . SER A 1 105 ? 13.256 -1.603 -0.180 1.00 95.31 105 SER A C 1
ATOM 843 O O . SER A 1 105 ? 13.057 -1.848 1.009 1.00 95.31 105 SER A O 1
ATOM 845 N N . LEU A 1 106 ? 12.928 -2.446 -1.162 1.00 95.69 106 LEU A N 1
ATOM 846 C CA . LEU A 1 106 ? 12.249 -3.729 -0.961 1.00 95.69 106 LEU A CA 1
ATOM 847 C C . LEU A 1 106 ? 13.032 -4.682 -0.051 1.00 95.69 106 LEU A C 1
ATOM 849 O O . LEU A 1 106 ? 12.424 -5.472 0.657 1.00 95.69 106 LEU A O 1
ATOM 853 N N . GLY A 1 107 ? 14.364 -4.578 -0.009 1.00 94.75 107 GLY A N 1
ATOM 854 C CA . GLY A 1 107 ? 15.192 -5.405 0.879 1.00 94.75 107 GLY A CA 1
ATOM 855 C C . GLY A 1 107 ? 15.007 -5.104 2.371 1.00 94.75 107 GLY A C 1
ATOM 856 O O . GLY A 1 107 ? 15.450 -5.880 3.205 1.00 94.75 107 GLY A O 1
ATOM 857 N N . LYS A 1 108 ? 14.362 -3.982 2.719 1.00 94.12 108 LYS A N 1
ATOM 858 C CA . LYS A 1 108 ? 14.064 -3.589 4.109 1.00 94.12 108 LYS A CA 1
ATOM 859 C C . LYS A 1 108 ? 12.601 -3.822 4.490 1.00 94.12 108 LYS A C 1
ATOM 861 O O . LYS A 1 108 ? 12.179 -3.404 5.565 1.00 94.12 108 LYS A O 1
ATOM 866 N N . VAL A 1 109 ? 11.818 -4.409 3.589 1.00 95.56 109 VAL A N 1
ATOM 867 C CA . VAL A 1 109 ? 10.370 -4.568 3.717 1.00 95.56 109 VAL A CA 1
ATOM 868 C C . VAL A 1 109 ? 10.060 -6.042 3.926 1.00 95.56 109 VAL A C 1
ATOM 870 O O . VAL A 1 109 ? 10.524 -6.889 3.168 1.00 95.56 109 VAL A O 1
ATOM 873 N N . VAL A 1 110 ? 9.248 -6.349 4.935 1.00 96.31 110 VAL A N 1
ATOM 874 C CA . VAL A 1 110 ? 8.789 -7.717 5.199 1.00 96.31 110 VAL A CA 1
ATOM 875 C C . VAL A 1 110 ? 7.366 -7.860 4.679 1.00 96.31 110 VAL A C 1
ATOM 877 O O . VAL A 1 110 ? 6.484 -7.096 5.070 1.00 96.31 110 VAL A O 1
ATOM 880 N N . ARG A 1 111 ? 7.124 -8.834 3.798 1.00 96.12 111 ARG A N 1
ATOM 881 C CA . ARG A 1 111 ? 5.769 -9.157 3.335 1.00 96.12 111 ARG A CA 1
ATOM 882 C C . ARG A 1 111 ? 5.026 -9.930 4.418 1.00 96.12 111 ARG A C 1
ATOM 884 O O . ARG A 1 111 ? 5.510 -10.968 4.851 1.00 96.12 111 ARG A O 1
ATOM 891 N N . LEU A 1 112 ? 3.850 -9.442 4.807 1.00 94.81 112 LEU A N 1
ATOM 892 C CA . LEU A 1 112 ? 2.967 -10.127 5.753 1.00 94.81 112 LEU A CA 1
ATOM 893 C C . LEU A 1 112 ? 1.954 -11.001 5.011 1.00 94.81 112 LEU A C 1
ATOM 895 O O . LEU A 1 112 ? 1.875 -12.197 5.258 1.00 94.81 112 LEU A O 1
ATOM 899 N N . HIS A 1 113 ? 1.216 -10.421 4.061 1.00 91.12 113 HIS A N 1
ATOM 900 C CA . HIS A 1 113 ? 0.293 -11.170 3.210 1.00 91.12 113 HIS A CA 1
ATOM 901 C C . HIS A 1 113 ? 0.063 -10.475 1.867 1.00 91.12 113 HIS A C 1
ATOM 903 O O . HIS A 1 113 ? 0.289 -9.275 1.714 1.00 91.12 113 HIS A O 1
ATOM 909 N N . ASN A 1 114 ? -0.389 -11.253 0.887 1.00 90.75 114 ASN A N 1
ATOM 910 C CA . ASN A 1 114 ? -0.758 -10.762 -0.436 1.00 90.75 114 ASN A CA 1
ATOM 911 C C . ASN A 1 114 ? -2.233 -10.348 -0.449 1.00 90.75 114 ASN A C 1
ATOM 913 O O . ASN A 1 114 ? -3.077 -11.064 0.091 1.00 90.75 114 ASN A O 1
ATOM 917 N N . ASN A 1 115 ? -2.536 -9.225 -1.098 1.00 87.81 115 ASN A N 1
ATOM 918 C CA . ASN A 1 115 ? -3.901 -8.750 -1.296 1.00 87.81 115 ASN A CA 1
ATOM 919 C C . ASN A 1 115 ? -4.284 -8.785 -2.769 1.00 87.81 115 ASN A C 1
ATOM 921 O O . ASN A 1 115 ? -3.489 -8.476 -3.654 1.00 87.81 115 ASN A O 1
ATOM 925 N N . LYS A 1 116 ? -5.547 -9.128 -3.032 1.00 81.00 116 LYS A N 1
ATOM 926 C CA . LYS A 1 116 ? -6.121 -9.065 -4.380 1.00 81.00 116 LYS A CA 1
ATOM 927 C C . LYS A 1 116 ? -6.832 -7.731 -4.577 1.00 81.00 116 LYS A C 1
ATOM 929 O O . LYS A 1 116 ? -6.232 -6.783 -5.061 1.00 81.00 116 LYS A O 1
ATOM 934 N N . SER A 1 117 ? -8.107 -7.658 -4.217 1.00 84.19 117 SER A N 1
ATOM 935 C CA . SER A 1 117 ? -9.001 -6.534 -4.524 1.00 84.19 117 SER A CA 1
ATOM 936 C C . SER A 1 117 ? -9.379 -5.688 -3.311 1.00 84.19 117 SER A C 1
ATOM 938 O O . SER A 1 117 ? -10.030 -4.659 -3.479 1.00 84.19 117 SER A O 1
ATOM 940 N N . VAL A 1 118 ? -8.983 -6.099 -2.108 1.00 88.38 118 VAL A N 1
ATOM 941 C CA . VAL A 1 118 ? -9.338 -5.425 -0.859 1.00 88.38 118 VAL A CA 1
ATOM 942 C C . VAL A 1 118 ? -8.111 -5.357 0.034 1.00 88.38 118 VAL A C 1
ATOM 944 O O . VAL A 1 118 ? -7.370 -6.334 0.148 1.00 88.38 118 VAL A O 1
ATOM 947 N N . VAL A 1 119 ? -7.910 -4.199 0.653 1.00 90.38 119 VAL A N 1
ATOM 948 C CA . VAL A 1 119 ? -6.972 -4.009 1.760 1.00 90.38 119 VAL A CA 1
ATOM 949 C C . VAL A 1 119 ? -7.768 -3.687 3.014 1.00 90.38 119 VAL A C 1
ATOM 951 O O . VAL A 1 119 ? -8.726 -2.916 2.950 1.00 90.38 119 VAL A O 1
ATOM 954 N N . SER A 1 120 ? -7.382 -4.280 4.138 1.00 87.62 120 SER A N 1
ATOM 955 C CA . SER A 1 120 ? -8.077 -4.116 5.414 1.00 87.62 120 SER A CA 1
ATOM 956 C C . SER A 1 120 ? -7.083 -3.815 6.525 1.00 87.62 120 SER A C 1
ATOM 958 O O . SER A 1 120 ? -6.000 -4.398 6.562 1.00 87.62 120 SER A O 1
ATOM 960 N N . GLN A 1 121 ? -7.458 -2.931 7.443 1.00 86.75 121 GLN A N 1
ATOM 961 C CA . GLN A 1 121 ? -6.688 -2.633 8.645 1.00 86.75 121 GLN A CA 1
ATOM 962 C C . GLN A 1 121 ? -7.625 -2.580 9.854 1.00 86.75 121 GLN A C 1
ATOM 964 O O . GLN A 1 121 ? -8.709 -2.001 9.773 1.00 86.75 121 GLN A O 1
ATOM 969 N N . ARG A 1 122 ? -7.204 -3.195 10.965 1.00 83.88 122 ARG A N 1
ATOM 970 C CA . ARG A 1 122 ? -7.835 -2.983 12.272 1.00 83.88 122 ARG A CA 1
ATOM 971 C C . ARG A 1 122 ? -7.437 -1.604 12.779 1.00 83.88 122 ARG A C 1
ATOM 973 O O . ARG A 1 122 ? -6.255 -1.262 12.731 1.00 83.88 122 ARG A O 1
ATOM 980 N N . ALA A 1 123 ? -8.421 -0.834 13.206 1.00 77.25 123 ALA A N 1
ATOM 981 C CA . ALA A 1 123 ? -8.231 0.477 13.788 1.00 77.25 123 ALA A CA 1
ATOM 982 C C . ALA A 1 123 ? -8.951 0.530 15.134 1.00 77.25 123 ALA A C 1
ATOM 984 O O . ALA A 1 123 ? -10.063 0.008 15.280 1.00 77.25 123 ALA A O 1
ATOM 985 N N . ASP A 1 124 ? -8.295 1.177 16.087 1.00 72.69 124 ASP A N 1
ATOM 986 C CA . ASP A 1 124 ? -8.763 1.289 17.458 1.00 72.69 124 ASP A CA 1
ATOM 987 C C . ASP A 1 124 ? -9.432 2.650 17.602 1.00 72.69 124 ASP A C 1
ATOM 989 O O . ASP A 1 124 ? -8.838 3.677 17.272 1.00 72.69 124 ASP A O 1
ATOM 993 N N . SER A 1 125 ? -10.675 2.641 18.075 1.00 62.84 125 SER A N 1
ATOM 994 C CA . SER A 1 125 ? -11.570 3.782 18.256 1.00 62.84 125 SER A CA 1
ATOM 995 C C . SER A 1 125 ? -11.848 4.597 16.983 1.00 62.84 125 SER A C 1
ATOM 997 O O . SER A 1 125 ? -10.966 5.117 16.300 1.00 62.84 125 SER A O 1
ATOM 999 N N . SER A 1 126 ? -13.126 4.759 16.648 1.00 55.06 126 SER A N 1
ATOM 1000 C CA . SER A 1 126 ? -13.543 5.786 15.697 1.00 55.06 126 SER A CA 1
ATOM 1001 C C . SER A 1 126 ? -14.566 6.691 16.359 1.00 55.06 126 SER A C 1
ATOM 1003 O O . SER A 1 126 ? -15.606 6.184 16.769 1.00 55.06 126 SER A O 1
ATOM 1005 N N . PRO A 1 127 ? -14.395 8.026 16.336 1.00 54.81 127 PRO A N 1
ATOM 1006 C CA . PRO A 1 127 ? -15.496 8.938 16.648 1.00 54.81 127 PRO A CA 1
ATOM 1007 C C . PRO A 1 127 ? -16.618 8.848 15.591 1.00 54.81 127 PRO A C 1
ATOM 1009 O O . PRO A 1 127 ? -17.611 9.569 15.658 1.00 54.81 127 PRO A O 1
ATOM 1012 N N . THR A 1 128 ? -16.445 8.007 14.557 1.00 56.75 128 THR A N 1
ATOM 1013 C CA . THR A 1 128 ? -17.364 7.859 13.431 1.00 56.75 128 THR A CA 1
ATOM 1014 C C . THR A 1 128 ? -18.219 6.613 13.437 1.00 56.75 128 THR A C 1
ATOM 1016 O O . THR A 1 128 ? -19.269 6.635 12.816 1.00 56.75 128 THR A O 1
ATOM 1019 N N . PHE A 1 129 ? -17.868 5.573 14.173 1.00 61.22 129 PHE A N 1
ATOM 1020 C CA . PHE A 1 129 ? -18.699 4.379 14.234 1.00 61.22 129 PHE A CA 1
ATOM 1021 C C . PHE A 1 129 ? -19.250 4.261 15.646 1.00 61.22 129 PHE A C 1
ATOM 1023 O O . PHE A 1 129 ? -18.474 4.256 16.594 1.00 61.22 129 PHE A O 1
ATOM 1030 N N . ALA A 1 130 ? -20.573 4.202 15.771 1.00 62.62 130 ALA A N 1
ATOM 1031 C CA . ALA A 1 130 ? -21.281 3.978 17.024 1.00 62.62 130 ALA A CA 1
ATOM 1032 C C . ALA A 1 130 ? -22.226 2.784 16.852 1.00 62.62 130 ALA A C 1
ATOM 1034 O O . ALA A 1 130 ? -22.677 2.518 15.734 1.00 62.62 130 ALA A O 1
ATOM 1035 N N . ILE A 1 131 ? -22.483 2.062 17.937 1.00 65.44 131 ILE A N 1
ATOM 1036 C CA . ILE A 1 131 ? -23.445 0.956 18.001 1.00 65.44 131 ILE A CA 1
ATOM 1037 C C . ILE A 1 131 ? -24.574 1.379 18.944 1.00 65.44 131 ILE A C 1
ATOM 1039 O O . ILE A 1 131 ? -24.309 2.014 19.968 1.00 65.44 131 ILE A O 1
ATOM 1043 N N . ALA A 1 132 ? -25.814 1.062 18.569 1.00 62.00 132 ALA A N 1
ATOM 1044 C CA . ALA A 1 132 ? -26.982 1.268 19.420 1.00 62.00 132 ALA A CA 1
ATOM 1045 C C . ALA A 1 132 ? -26.915 0.335 20.640 1.00 62.00 132 ALA A C 1
ATOM 1047 O O . ALA A 1 132 ? -26.479 -0.810 20.505 1.00 62.00 132 ALA A O 1
ATOM 1048 N N . GLN A 1 133 ? -27.320 0.802 21.820 1.00 64.44 133 GLN A N 1
ATOM 1049 C CA . GLN A 1 133 ? -27.426 -0.091 22.976 1.00 64.44 133 GLN A CA 1
ATOM 1050 C C . GLN A 1 133 ? -28.619 -1.029 22.772 1.00 64.44 133 GLN A C 1
ATOM 1052 O O . GLN A 1 133 ? -29.720 -0.568 22.470 1.00 64.44 133 GLN A O 1
ATOM 1057 N N . GLU A 1 134 ? -28.414 -2.342 22.932 1.00 58.66 134 GLU A N 1
ATOM 1058 C CA . GLU A 1 134 ? -29.549 -3.258 23.060 1.00 58.66 134 GLU A CA 1
ATOM 1059 C C . GLU A 1 134 ? -30.349 -2.822 24.287 1.00 58.66 134 GLU A C 1
ATOM 1061 O O . GLU A 1 134 ? -29.802 -2.687 25.383 1.00 58.66 134 GLU A O 1
ATOM 1066 N N . GLY A 1 135 ? -31.622 -2.489 24.078 1.00 55.16 135 GLY A N 1
ATOM 1067 C CA . GLY A 1 135 ? -32.506 -2.136 25.174 1.00 55.16 135 GLY A CA 1
ATOM 1068 C C . GLY A 1 135 ? -32.643 -3.337 26.095 1.00 55.16 135 GLY A C 1
ATOM 1069 O O . GLY A 1 135 ? -32.986 -4.421 25.624 1.00 55.16 135 GLY A O 1
ATOM 1070 N N . ASP A 1 136 ? -32.395 -3.135 27.389 1.00 50.56 136 ASP A N 1
ATOM 1071 C CA . ASP A 1 136 ? -32.810 -4.076 28.423 1.00 50.56 136 ASP A CA 1
ATOM 1072 C C . ASP A 1 136 ? -34.309 -4.329 28.238 1.00 50.56 136 ASP A C 1
ATOM 1074 O O . ASP A 1 136 ? -35.151 -3.482 28.549 1.00 50.56 136 ASP A O 1
ATOM 1078 N N . PHE A 1 137 ? -34.652 -5.489 27.680 1.00 46.94 137 PHE A N 1
ATOM 1079 C CA . PHE A 1 137 ? -36.006 -6.018 27.730 1.00 46.94 137 PHE A CA 1
ATOM 1080 C C . PHE A 1 137 ? -36.218 -6.525 29.159 1.00 46.94 137 PHE A C 1
ATOM 1082 O O . PHE A 1 137 ? -36.179 -7.722 29.440 1.00 46.94 137 PHE A O 1
ATOM 1089 N N . SER A 1 138 ? -36.395 -5.586 30.087 1.00 45.47 138 SER A N 1
ATOM 1090 C CA . SER A 1 138 ? -36.983 -5.861 31.390 1.00 45.47 138 SER A CA 1
ATOM 1091 C C . SER A 1 138 ? -38.425 -6.279 31.128 1.00 45.47 138 SER A C 1
ATOM 1093 O O . SER A 1 138 ? -39.306 -5.437 30.963 1.00 45.47 138 SER A O 1
ATOM 1095 N N . ALA A 1 139 ? -38.659 -7.583 31.000 1.00 45.25 139 ALA A N 1
ATOM 1096 C CA . ALA A 1 139 ? -39.998 -8.138 31.066 1.00 45.25 139 ALA A CA 1
ATOM 1097 C C . ALA A 1 139 ? -40.525 -7.894 32.488 1.00 45.25 139 ALA A C 1
ATOM 1099 O O . ALA A 1 139 ? -40.213 -8.641 33.412 1.00 45.25 139 ALA A O 1
ATOM 1100 N N . GLU A 1 140 ? -41.260 -6.799 32.675 1.00 48.78 140 GLU A N 1
ATOM 1101 C CA . GLU A 1 140 ? -42.142 -6.646 33.826 1.00 48.78 140 GLU A CA 1
ATOM 1102 C C . GLU A 1 140 ? -43.347 -7.571 33.633 1.00 48.78 140 GLU A C 1
ATOM 1104 O O . GLU A 1 140 ? -44.204 -7.304 32.788 1.00 48.78 140 GLU A O 1
ATOM 1109 N N . SER A 1 141 ? -43.394 -8.653 34.413 1.00 43.22 141 SER A N 1
ATOM 1110 C CA . SER A 1 141 ? -44.621 -9.252 34.965 1.00 43.22 141 SER A CA 1
ATOM 1111 C C . SER A 1 141 ? -44.272 -10.322 35.992 1.00 43.22 141 SER A C 1
ATOM 1113 O O . SER A 1 141 ? -43.614 -11.305 35.579 1.00 43.22 141 SER A O 1
#

Organism: NCBI:txid45657

Foldseek 3Di:
DQVVQCVVAVPWDWDFKDKDKDFDDLDDDDPPPPDDPPDDPDDPPPDDDDCPADQDAPHDGFQFFKDAPNDTFGFNAADDRFKTWTAHPVGDTDDDPPDPDRIDGNVRIGGDGDDDGMDMDMDGTDPNDTDHDDDPPPPDD

Sequence (141 aa):
MNDAVIIADKKAVPVTHYIKSKHIQTRKRSLHEATARKGRKIPNRTQKRNCKNVSALKGFRRWDTVRYKGQTGFISGFTGTSSCYIVNVEGDYIRNPGKKYKQVSLGKVVRLHNNKSVVSQRADSSPTFAIAQEGDFSAES

pLDDT: mean 78.55, std 15.6, range [43.22, 96.69]

Radius of gyration: 23.11 Å; chains: 1; bounding box: 60×25×78 Å

Secondary structure (DSSP, 8-state):
--HHHHHH-TT-EE-SEEEEEEE--SSPPP---SS--TT--S--TT---------EETTEETT-EEEETTEEEEEEEEETTTEEEEE-TTS-B---TT-S--EEEGGG-EEEE--SSEEEEEEE--TT-EEPPPP------